Protein AF-A0A967M391-F1 (afdb_monomer_lite)

Structure (mmCIF, N/CA/C/O backbone):
data_AF-A0A967M391-F1
#
_entry.id   AF-A0A967M391-F1
#
loop_
_atom_site.group_PDB
_atom_site.id
_atom_site.type_symbol
_atom_site.label_atom_id
_atom_site.label_alt_id
_atom_site.label_comp_id
_atom_site.label_asym_id
_atom_site.label_entity_id
_atom_site.label_seq_id
_atom_site.pdbx_PDB_ins_code
_atom_site.Cartn_x
_atom_site.Cartn_y
_atom_site.Cartn_z
_atom_site.occupancy
_atom_site.B_iso_or_equiv
_atom_site.auth_seq_id
_atom_site.auth_comp_id
_atom_site.auth_asym_id
_atom_site.auth_atom_id
_atom_site.pdbx_PDB_model_num
ATOM 1 N N . VAL A 1 1 ? 3.390 -13.166 8.287 1.00 61.00 1 VAL A N 1
ATOM 2 C CA . VAL A 1 1 ? 2.526 -12.352 9.178 1.00 61.00 1 VAL A CA 1
ATOM 3 C C . VAL A 1 1 ? 2.026 -11.131 8.422 1.00 61.00 1 VAL A C 1
ATOM 5 O O . VAL A 1 1 ? 0.825 -11.014 8.266 1.00 61.00 1 VAL A O 1
ATOM 8 N N . SER A 1 2 ? 2.919 -10.347 7.809 1.00 76.69 2 SER A N 1
ATOM 9 C CA . SER A 1 2 ? 2.554 -9.120 7.080 1.00 76.69 2 SER A CA 1
ATOM 10 C C . SER A 1 2 ? 1.650 -9.289 5.857 1.00 76.69 2 SER A C 1
ATOM 12 O O . SER A 1 2 ? 0.807 -8.436 5.628 1.00 76.69 2 SER A O 1
ATOM 14 N N . GLU A 1 3 ? 1.741 -10.388 5.104 1.00 82.25 3 GLU A N 1
ATOM 15 C CA . GLU A 1 3 ? 0.783 -10.650 4.012 1.00 82.25 3 GLU A CA 1
ATOM 16 C C . GLU A 1 3 ? -0.639 -10.893 4.518 1.00 82.25 3 GLU A C 1
ATOM 18 O O . GLU A 1 3 ? -1.587 -10.342 3.972 1.00 82.25 3 GLU A O 1
ATOM 23 N N . GLU A 1 4 ? -0.792 -11.672 5.590 1.00 87.50 4 GLU A N 1
ATOM 24 C CA . GLU A 1 4 ? -2.104 -11.933 6.185 1.00 87.50 4 GLU A CA 1
ATOM 25 C C . GLU A 1 4 ? -2.682 -10.651 6.801 1.00 87.50 4 GLU A C 1
ATOM 27 O O . GLU A 1 4 ? -3.863 -10.369 6.637 1.00 87.50 4 GLU A O 1
ATOM 32 N N . GLU A 1 5 ? -1.843 -9.829 7.438 1.00 8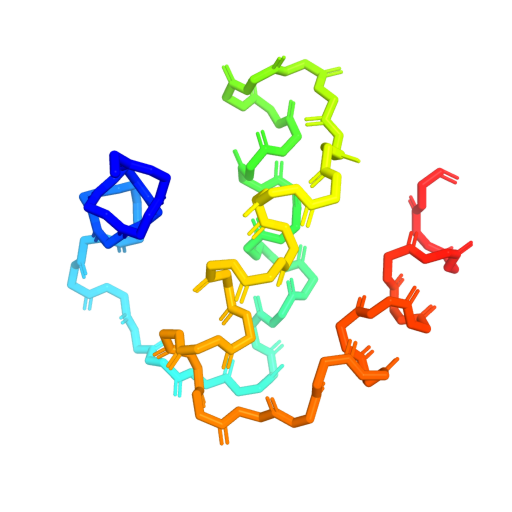9.75 5 GLU A N 1
ATOM 33 C CA . GLU A 1 5 ? -2.222 -8.509 7.957 1.00 89.75 5 GLU A CA 1
ATOM 34 C C . GLU A 1 5 ? -2.754 -7.594 6.845 1.00 89.75 5 GLU A C 1
ATOM 36 O O . GLU A 1 5 ? -3.846 -7.041 6.975 1.00 89.75 5 GLU A O 1
ATOM 41 N N . ILE A 1 6 ? -2.032 -7.489 5.724 1.00 92.12 6 ILE A N 1
ATOM 42 C CA . ILE A 1 6 ? -2.455 -6.690 4.568 1.00 92.12 6 ILE A CA 1
ATOM 43 C C . ILE A 1 6 ? -3.712 -7.271 3.917 1.00 92.12 6 ILE A C 1
ATOM 45 O O . ILE A 1 6 ? -4.639 -6.524 3.607 1.00 92.12 6 ILE A O 1
ATOM 49 N N . ARG A 1 7 ? -3.807 -8.594 3.769 1.00 90.94 7 ARG A N 1
ATOM 50 C CA . ARG A 1 7 ? -4.993 -9.256 3.216 1.00 90.94 7 ARG A CA 1
ATOM 51 C C . ARG A 1 7 ? -6.235 -9.009 4.069 1.00 90.94 7 ARG A C 1
ATOM 53 O O . ARG A 1 7 ? -7.290 -8.672 3.529 1.00 90.94 7 ARG A O 1
ATOM 60 N N . VAL A 1 8 ? -6.109 -9.127 5.391 1.00 92.44 8 VAL A N 1
ATOM 61 C CA . VAL A 1 8 ? -7.185 -8.830 6.348 1.00 92.44 8 VAL A CA 1
ATOM 62 C C . VAL A 1 8 ? -7.550 -7.346 6.305 1.00 92.44 8 VAL A C 1
ATOM 64 O O . VAL A 1 8 ? -8.735 -7.019 6.246 1.00 92.44 8 VAL A O 1
ATOM 67 N N . LEU A 1 9 ? -6.559 -6.451 6.267 1.00 93.00 9 LEU A N 1
ATOM 68 C CA . LEU A 1 9 ? -6.772 -5.003 6.212 1.00 93.00 9 LEU A CA 1
ATOM 69 C C . LEU A 1 9 ? -7.506 -4.571 4.936 1.00 93.00 9 LEU A C 1
ATOM 71 O O . LEU A 1 9 ? -8.418 -3.739 4.977 1.00 93.00 9 LEU A O 1
ATOM 75 N N . LEU A 1 10 ? -7.129 -5.145 3.794 1.00 91.75 10 LEU A N 1
ATOM 76 C CA . LEU A 1 10 ? -7.755 -4.880 2.505 1.00 91.75 10 LEU A CA 1
ATOM 77 C C . LEU A 1 10 ? -9.140 -5.534 2.396 1.00 91.7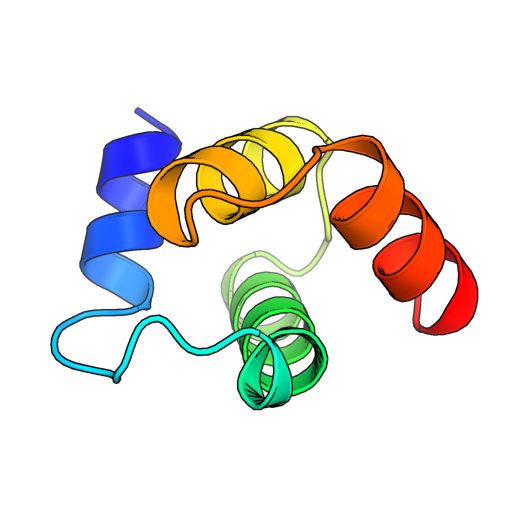5 10 LEU A C 1
ATOM 79 O O . LEU A 1 10 ? -10.017 -4.994 1.713 1.00 91.75 10 LEU A O 1
ATOM 83 N N . GLY A 1 11 ? -9.367 -6.659 3.080 1.00 92.38 11 GLY A N 1
ATOM 84 C CA . GLY A 1 11 ? -10.646 -7.365 3.120 1.00 92.38 11 GLY A CA 1
ATOM 85 C C . GLY A 1 11 ? -11.136 -7.722 1.716 1.00 92.38 11 GLY A C 1
ATOM 86 O O . GLY A 1 11 ? -10.356 -8.168 0.879 1.00 92.38 11 GLY A O 1
ATOM 87 N N . ASN A 1 12 ? -12.406 -7.443 1.415 1.00 90.75 12 ASN A N 1
ATOM 88 C CA . ASN A 1 12 ? -13.021 -7.733 0.110 1.00 90.75 12 ASN A CA 1
ATOM 89 C C . ASN A 1 12 ? -12.858 -6.613 -0.938 1.00 90.75 12 ASN A C 1
ATOM 91 O O . ASN A 1 12 ? -13.538 -6.636 -1.964 1.00 90.75 12 ASN A O 1
ATOM 95 N N . ARG A 1 13 ? -12.009 -5.601 -0.693 1.00 92.50 13 ARG A N 1
ATOM 96 C CA . ARG A 1 13 ? -11.776 -4.522 -1.671 1.00 92.50 13 ARG A CA 1
ATOM 97 C C . ARG A 1 13 ? -11.197 -5.085 -2.983 1.00 92.50 13 ARG A C 1
ATOM 99 O O . ARG A 1 13 ? -10.439 -6.051 -2.947 1.00 92.50 13 ARG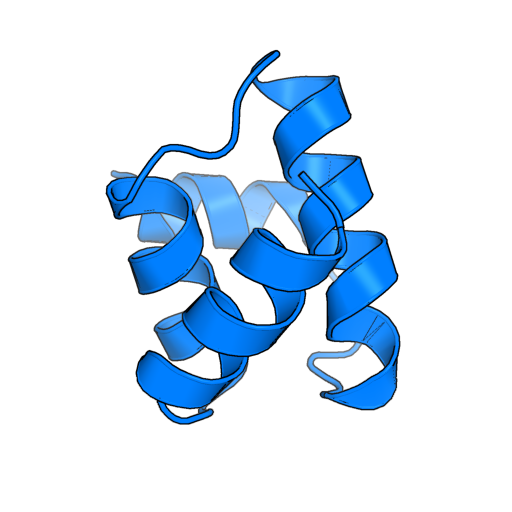 A O 1
ATOM 106 N N . PRO A 1 14 ? -11.503 -4.515 -4.152 1.00 91.94 14 PRO A N 1
ATOM 107 C CA . PRO A 1 14 ? -10.936 -5.015 -5.400 1.00 91.94 14 PRO A CA 1
ATOM 108 C C . PRO A 1 14 ? -9.413 -4.805 -5.426 1.00 91.94 14 PRO A C 1
ATOM 110 O O . PRO A 1 14 ? -8.923 -3.750 -5.033 1.00 91.94 14 PRO A O 1
ATOM 113 N N . ARG A 1 15 ? -8.653 -5.809 -5.880 1.00 91.81 15 ARG A N 1
ATOM 114 C CA . ARG A 1 15 ? -7.186 -5.732 -6.002 1.00 91.81 15 ARG A CA 1
ATOM 115 C C . ARG A 1 15 ? -6.814 -5.057 -7.313 1.00 91.81 15 ARG A C 1
ATOM 117 O O . ARG A 1 15 ? -6.461 -5.700 -8.293 1.00 91.81 15 ARG A O 1
ATOM 124 N N . GLN A 1 16 ? -7.034 -3.749 -7.345 1.00 90.75 16 GLN A N 1
ATOM 125 C CA . GLN A 1 16 ? -6.820 -2.912 -8.517 1.00 90.75 16 GLN A CA 1
ATOM 126 C C . GLN A 1 16 ? -5.661 -1.960 -8.270 1.00 90.75 16 GLN A C 1
ATOM 128 O O . GLN A 1 16 ? -5.580 -1.321 -7.223 1.00 90.75 16 GLN A O 1
ATOM 133 N N . ARG A 1 17 ? -4.802 -1.834 -9.278 1.00 88.38 17 ARG A N 1
ATOM 134 C CA . ARG A 1 17 ? -3.660 -0.919 -9.279 1.00 88.38 17 ARG A CA 1
ATOM 135 C C . ARG A 1 17 ? -4.076 0.541 -9.070 1.00 88.38 17 ARG A C 1
ATOM 137 O O . ARG A 1 17 ? -3.389 1.270 -8.367 1.00 88.38 17 ARG A O 1
ATOM 144 N N . ASP A 1 18 ? -5.232 0.940 -9.595 1.00 90.50 18 ASP A N 1
ATOM 145 C CA . ASP A 1 18 ? -5.761 2.304 -9.442 1.00 90.50 18 ASP A CA 1
ATOM 146 C C . ASP A 1 18 ? -6.071 2.668 -7.977 1.00 90.50 18 ASP A C 1
ATOM 148 O O . ASP A 1 18 ? -6.138 3.844 -7.631 1.00 90.50 18 ASP A O 1
ATOM 152 N N . LEU A 1 19 ? -6.216 1.670 -7.096 1.00 92.19 19 LEU A N 1
ATOM 153 C CA . LEU A 1 19 ? -6.445 1.850 -5.659 1.00 92.19 19 LEU A CA 1
ATOM 154 C C . LEU A 1 19 ? -5.155 1.822 -4.832 1.00 92.19 19 LEU A C 1
ATOM 156 O O . LEU A 1 19 ? -5.218 1.858 -3.605 1.00 92.19 19 LEU A O 1
ATOM 160 N N . LEU A 1 20 ? -3.981 1.763 -5.467 1.00 92.31 20 LEU A N 1
ATOM 161 C CA . LEU A 1 20 ? -2.700 1.669 -4.769 1.00 92.31 20 LEU A CA 1
ATOM 162 C C . LEU A 1 20 ? -2.509 2.808 -3.758 1.00 92.31 20 LEU A C 1
ATOM 164 O O . LEU A 1 20 ? -2.136 2.550 -2.619 1.00 92.31 20 LEU A O 1
ATOM 168 N N . ILE A 1 21 ? -2.830 4.044 -4.144 1.00 92.94 21 ILE A N 1
ATOM 169 C CA . ILE A 1 21 ? -2.722 5.219 -3.264 1.00 92.94 21 ILE A CA 1
ATOM 170 C C . ILE A 1 21 ? -3.669 5.095 -2.060 1.00 92.94 21 ILE A C 1
ATOM 172 O O . ILE A 1 21 ? -3.259 5.333 -0.927 1.00 92.94 21 ILE A O 1
ATOM 176 N N . GLU A 1 22 ? -4.903 4.638 -2.280 1.00 94.12 22 GLU A N 1
ATOM 177 C CA . GLU A 1 22 ? -5.879 4.397 -1.208 1.00 94.12 22 GLU A CA 1
ATOM 178 C C . GLU A 1 22 ? -5.394 3.319 -0.231 1.00 94.12 22 GLU A C 1
ATOM 180 O O . GLU A 1 22 ? -5.563 3.436 0.982 1.00 94.12 22 GLU A O 1
ATOM 185 N N . PHE A 1 23 ? -4.754 2.265 -0.741 1.00 93.94 23 PHE A N 1
ATOM 186 C CA . PHE A 1 23 ? -4.186 1.215 0.098 1.00 93.94 23 PHE A CA 1
ATOM 187 C C . PHE A 1 23 ? -2.962 1.688 0.877 1.00 93.94 23 PHE A C 1
ATOM 189 O O . PHE A 1 23 ? -2.818 1.318 2.040 1.00 93.94 23 PHE A O 1
ATOM 196 N N . LEU A 1 24 ? -2.115 2.532 0.287 1.00 93.19 24 LEU A N 1
ATOM 197 C CA . LEU A 1 24 ? -0.998 3.152 0.998 1.00 93.19 24 LEU A CA 1
ATOM 198 C C . LEU A 1 24 ? -1.502 4.035 2.144 1.00 93.19 24 LEU A C 1
ATOM 200 O O . LEU A 1 24 ? -1.052 3.856 3.275 1.00 93.19 24 LEU A O 1
ATOM 204 N N . HIS A 1 25 ? -2.490 4.899 1.896 1.00 92.94 25 HIS A N 1
ATOM 205 C CA . HIS A 1 25 ? -3.111 5.697 2.954 1.00 92.94 25 HIS A CA 1
ATOM 206 C C . HIS A 1 25 ? -3.726 4.820 4.044 1.00 92.94 25 HIS A C 1
ATOM 208 O O . HIS A 1 25 ? -3.437 5.016 5.218 1.00 92.94 25 HIS A O 1
ATOM 214 N N . LEU A 1 26 ? -4.479 3.782 3.674 1.00 93.31 26 LEU A N 1
ATOM 215 C CA . LEU A 1 26 ? -5.083 2.864 4.638 1.00 93.31 26 LEU A CA 1
ATOM 216 C C . LEU A 1 26 ? -4.041 2.172 5.536 1.00 93.31 26 LEU A C 1
ATOM 218 O O . LEU A 1 26 ? -4.249 2.037 6.744 1.00 93.31 26 LEU A O 1
ATOM 222 N N . ILE A 1 27 ? -2.930 1.711 4.956 1.00 92.31 27 ILE A N 1
ATOM 223 C CA . ILE A 1 27 ? -1.834 1.080 5.702 1.00 92.31 27 ILE A CA 1
ATOM 224 C C . ILE A 1 27 ? -1.177 2.106 6.627 1.00 92.31 27 ILE A C 1
ATOM 226 O O . ILE A 1 27 ? -0.957 1.812 7.801 1.00 92.31 27 ILE A O 1
ATOM 230 N N . GLN A 1 28 ? -0.890 3.308 6.130 1.00 91.50 28 GLN A N 1
ATOM 231 C CA . GLN A 1 28 ? -0.288 4.372 6.928 1.00 91.50 28 GLN A CA 1
ATOM 232 C C . GLN A 1 28 ? -1.196 4.805 8.084 1.00 91.50 28 GLN A C 1
ATOM 234 O O . GLN A 1 28 ? -0.710 4.941 9.202 1.00 91.50 28 GLN A O 1
ATOM 239 N N . ASP A 1 29 ? -2.500 4.935 7.859 1.00 92.75 29 ASP A N 1
ATOM 240 C CA . ASP A 1 29 ? -3.477 5.289 8.892 1.00 92.75 29 ASP A CA 1
ATOM 241 C C . ASP A 1 29 ? -3.603 4.197 9.964 1.00 92.75 29 ASP A C 1
ATOM 243 O O . ASP A 1 29 ? -3.806 4.487 11.142 1.00 92.75 29 ASP A O 1
ATOM 247 N N . THR A 1 30 ? -3.454 2.929 9.571 1.00 92.56 30 THR A N 1
ATOM 248 C CA . THR A 1 30 ? -3.578 1.782 10.483 1.00 92.56 30 THR A CA 1
ATOM 249 C C . THR A 1 30 ? -2.316 1.565 11.318 1.00 92.56 30 THR A C 1
ATOM 251 O O . THR A 1 30 ? -2.404 1.297 12.516 1.00 92.56 30 THR A O 1
ATOM 254 N N . TYR A 1 31 ? -1.137 1.662 10.698 1.00 90.75 31 TYR A N 1
ATOM 255 C CA . TYR A 1 31 ? 0.146 1.334 11.333 1.00 90.75 31 TYR A CA 1
ATOM 256 C C . TYR A 1 31 ? 0.977 2.562 11.726 1.00 90.75 31 TYR A C 1
ATOM 258 O O . TYR A 1 31 ? 2.034 2.416 12.336 1.00 90.75 31 TYR A O 1
ATOM 266 N N . GLY A 1 32 ? 0.541 3.768 11.362 1.00 89.88 32 GLY A N 1
ATOM 267 C CA . GLY A 1 32 ? 1.256 5.030 11.576 1.00 89.88 32 GLY A CA 1
ATOM 268 C C . GLY A 1 32 ? 2.477 5.237 10.672 1.00 89.88 32 GLY A C 1
ATOM 269 O O . GLY A 1 32 ? 3.059 6.319 10.686 1.00 89.88 32 GLY A O 1
ATOM 270 N N . GLN A 1 33 ? 2.885 4.223 9.899 1.00 88.69 33 GLN A N 1
ATOM 271 C CA . GLN A 1 33 ? 4.035 4.277 8.997 1.00 88.69 33 GLN A CA 1
ATOM 272 C C . GLN A 1 33 ? 3.973 3.220 7.884 1.00 88.69 33 GLN A C 1
ATOM 274 O O . GLN A 1 33 ? 3.444 2.116 8.054 1.00 88.69 33 GLN A O 1
ATOM 279 N N . LEU A 1 34 ? 4.600 3.539 6.752 1.00 88.94 34 LEU A N 1
ATOM 280 C CA . LEU A 1 34 ? 4.785 2.629 5.623 1.00 88.94 34 LEU A CA 1
ATOM 281 C C . LEU A 1 34 ? 6.119 1.888 5.745 1.00 88.94 34 LEU A C 1
ATOM 283 O O . LEU A 1 34 ? 7.143 2.296 5.204 1.00 88.94 34 LEU A O 1
ATOM 287 N N . GLU A 1 35 ? 6.118 0.773 6.471 1.00 90.50 35 GLU A N 1
ATOM 288 C CA . GLU A 1 35 ? 7.292 -0.097 6.527 1.00 90.50 35 GLU A CA 1
ATOM 289 C C . GLU A 1 35 ? 7.473 -0.902 5.234 1.00 90.50 35 GLU A C 1
ATOM 291 O O . GLU A 1 35 ? 6.508 -1.343 4.606 1.00 90.50 35 GLU A O 1
ATOM 296 N N . ALA A 1 36 ? 8.727 -1.214 4.892 1.00 91.06 36 ALA A N 1
ATOM 297 C CA . ALA A 1 36 ? 9.071 -2.021 3.720 1.00 91.06 36 ALA A CA 1
ATOM 298 C C . ALA A 1 36 ? 8.346 -3.382 3.677 1.00 91.06 36 ALA A C 1
ATOM 300 O O . ALA A 1 36 ? 8.000 -3.854 2.595 1.00 91.06 36 ALA A O 1
ATOM 301 N N . ARG A 1 37 ? 8.066 -3.989 4.842 1.00 92.88 37 ARG A N 1
ATOM 302 C CA . ARG A 1 37 ? 7.301 -5.244 4.942 1.00 92.88 37 ARG A CA 1
ATOM 303 C C . ARG A 1 37 ? 5.849 -5.097 4.474 1.00 92.88 37 ARG A C 1
ATOM 305 O O . ARG A 1 37 ? 5.323 -6.025 3.867 1.00 92.88 37 ARG A O 1
ATOM 312 N N . HIS A 1 38 ? 5.218 -3.946 4.723 1.00 92.25 38 HIS A N 1
ATOM 313 C CA . HIS A 1 38 ? 3.843 -3.673 4.300 1.00 92.25 38 HIS A CA 1
ATOM 314 C C . HIS A 1 38 ? 3.786 -3.420 2.793 1.00 92.25 38 HIS A C 1
ATOM 316 O O . HIS A 1 38 ? 2.908 -3.946 2.120 1.00 92.25 38 HIS A O 1
ATOM 322 N N . LEU A 1 39 ? 4.765 -2.689 2.251 1.00 92.62 39 LEU A N 1
ATOM 323 C CA . LEU A 1 39 ? 4.876 -2.431 0.811 1.00 92.62 39 LEU A CA 1
ATOM 324 C C . LEU A 1 39 ? 5.131 -3.721 0.018 1.00 92.62 39 LEU A C 1
ATOM 326 O O . LEU A 1 39 ? 4.522 -3.936 -1.026 1.00 92.62 39 LEU A O 1
ATOM 330 N N . HIS A 1 40 ? 5.981 -4.611 0.539 1.00 94.56 40 HIS A N 1
ATOM 331 C CA . HIS A 1 40 ? 6.204 -5.930 -0.055 1.00 94.56 40 HIS A CA 1
ATOM 332 C C . HIS A 1 40 ? 4.924 -6.779 -0.066 1.00 94.56 40 HIS A C 1
ATOM 334 O O . HIS A 1 40 ? 4.549 -7.315 -1.106 1.00 94.56 40 HIS A O 1
ATOM 340 N N . ALA A 1 41 ? 4.228 -6.850 1.072 1.00 94.19 41 ALA A N 1
ATOM 341 C CA . ALA A 1 41 ? 2.968 -7.579 1.191 1.00 94.19 41 ALA A CA 1
ATOM 342 C C . ALA A 1 41 ? 1.868 -7.007 0.279 1.00 94.19 41 ALA A C 1
ATOM 344 O O . ALA A 1 41 ? 1.116 -7.766 -0.327 1.00 94.19 41 ALA A O 1
ATOM 345 N N . LEU A 1 42 ? 1.797 -5.680 0.133 1.00 93.94 42 LEU A N 1
ATOM 346 C CA . LEU A 1 42 ? 0.854 -5.022 -0.768 1.00 93.94 42 LEU A CA 1
ATOM 347 C C . LEU A 1 42 ? 1.148 -5.340 -2.239 1.00 93.94 42 LEU A C 1
ATOM 349 O O . LEU A 1 42 ? 0.222 -5.633 -2.988 1.00 93.94 42 LEU A O 1
ATOM 353 N N . ALA A 1 43 ? 2.419 -5.328 -2.648 1.00 94.56 43 ALA A N 1
ATOM 354 C CA . ALA A 1 43 ? 2.814 -5.695 -4.009 1.00 94.56 43 ALA A CA 1
ATOM 355 C C . ALA A 1 43 ? 2.407 -7.138 -4.349 1.00 94.56 43 ALA A C 1
ATOM 357 O O . ALA A 1 43 ? 1.851 -7.383 -5.418 1.00 94.56 43 ALA A O 1
ATOM 358 N N . ALA A 1 44 ? 2.625 -8.068 -3.413 1.00 93.25 44 ALA A N 1
ATOM 359 C CA . ALA A 1 44 ? 2.235 -9.467 -3.567 1.00 93.25 44 ALA A CA 1
ATOM 360 C C . ALA A 1 44 ? 0.708 -9.646 -3.658 1.00 93.25 44 ALA A C 1
ATOM 362 O O . ALA A 1 44 ? 0.225 -10.411 -4.486 1.00 93.25 44 ALA A O 1
ATOM 363 N N . GLU A 1 45 ? -0.063 -8.925 -2.840 1.00 93.25 45 GLU A N 1
ATOM 364 C CA . GLU A 1 45 ? -1.529 -9.032 -2.815 1.00 93.25 45 GLU A CA 1
ATOM 365 C C . GLU A 1 45 ? -2.207 -8.361 -4.028 1.00 93.25 45 GLU A C 1
ATOM 367 O O . GLU A 1 45 ? -3.306 -8.759 -4.416 1.00 93.25 45 GLU A O 1
ATOM 372 N N . LEU A 1 46 ? -1.570 -7.357 -4.637 1.00 91.94 46 LEU A N 1
ATOM 373 C CA . LEU A 1 46 ? -2.040 -6.705 -5.866 1.00 91.94 46 LEU A CA 1
ATOM 374 C C . LEU A 1 46 ? -1.501 -7.353 -7.151 1.00 91.94 46 LEU A C 1
ATOM 376 O O . LEU A 1 46 ? -1.939 -6.963 -8.231 1.00 91.94 46 LEU A O 1
ATOM 380 N N . ASP A 1 47 ? -0.575 -8.310 -7.036 1.00 92.94 47 ASP A N 1
ATOM 381 C CA . ASP A 1 47 ? 0.148 -8.936 -8.152 1.00 92.94 47 ASP A CA 1
ATOM 382 C C . ASP A 1 47 ? 0.809 -7.904 -9.092 1.00 92.94 47 ASP A C 1
ATOM 384 O O . ASP A 1 47 ? 0.687 -7.953 -10.317 1.00 92.94 47 ASP A O 1
ATOM 388 N N . ILE A 1 48 ? 1.500 -6.918 -8.503 1.00 93.50 48 ILE A N 1
ATOM 389 C CA . ILE A 1 48 ? 2.234 -5.870 -9.232 1.00 93.50 48 ILE A CA 1
ATOM 390 C C . ILE A 1 48 ? 3.712 -5.819 -8.820 1.00 93.50 48 ILE A C 1
ATOM 392 O O . ILE A 1 48 ? 4.076 -6.281 -7.734 1.00 93.50 48 ILE A O 1
ATOM 396 N N . PRO A 1 49 ? 4.600 -5.239 -9.651 1.00 94.94 49 PRO A N 1
ATOM 397 C CA . PRO A 1 49 ? 6.013 -5.126 -9.313 1.00 94.94 49 PRO A CA 1
ATOM 398 C C . PRO A 1 49 ? 6.238 -4.342 -8.018 1.00 94.94 49 PRO A C 1
ATOM 400 O O . PRO A 1 49 ? 5.717 -3.243 -7.836 1.00 94.94 49 PRO A O 1
ATOM 403 N N . GLN A 1 50 ? 7.111 -4.855 -7.149 1.00 93.12 50 GLN A N 1
ATOM 404 C CA . GLN A 1 50 ? 7.459 -4.185 -5.893 1.00 93.12 50 GLN A CA 1
ATOM 405 C C . GLN A 1 50 ? 8.024 -2.771 -6.126 1.00 93.12 50 GLN A C 1
ATOM 407 O O . GLN A 1 50 ? 7.762 -1.866 -5.339 1.00 93.12 50 GLN A O 1
ATOM 412 N N . ALA A 1 51 ? 8.759 -2.576 -7.228 1.00 94.06 51 ALA A N 1
ATOM 413 C CA . ALA A 1 51 ? 9.285 -1.275 -7.635 1.00 94.06 51 ALA A CA 1
ATOM 414 C C . ALA A 1 51 ? 8.175 -0.231 -7.820 1.00 94.06 51 ALA A C 1
ATOM 416 O O . ALA A 1 51 ? 8.324 0.891 -7.356 1.00 94.06 51 ALA A O 1
ATOM 417 N N . GLU A 1 52 ? 7.045 -0.616 -8.412 1.00 93.06 52 GLU A N 1
ATOM 418 C CA . GLU A 1 52 ? 5.923 0.292 -8.643 1.00 93.06 52 GLU A CA 1
ATOM 419 C C . GLU A 1 52 ? 5.299 0.759 -7.321 1.00 93.06 52 GLU A C 1
ATOM 421 O O . GLU A 1 52 ? 5.056 1.948 -7.122 1.00 93.06 52 GLU A O 1
ATOM 426 N N . VAL A 1 53 ? 5.118 -0.161 -6.368 1.00 93.56 53 VAL A N 1
ATOM 427 C CA . VAL A 1 53 ? 4.627 0.175 -5.023 1.00 93.56 53 VAL A CA 1
ATOM 428 C C . VAL A 1 53 ? 5.591 1.115 -4.302 1.00 93.56 53 VAL A C 1
ATOM 430 O O . VAL A 1 53 ? 5.148 2.078 -3.679 1.00 93.56 53 VAL A O 1
ATOM 433 N N . TYR A 1 54 ? 6.902 0.868 -4.393 1.00 92.69 54 TYR A N 1
ATOM 434 C CA . TYR A 1 54 ? 7.906 1.744 -3.788 1.00 92.69 54 TYR A CA 1
ATOM 435 C C . TYR A 1 54 ? 7.959 3.126 -4.430 1.00 92.69 54 TYR A C 1
ATOM 437 O O . TYR A 1 54 ? 8.078 4.107 -3.703 1.00 92.69 54 TYR A O 1
ATOM 445 N N . GLU A 1 55 ? 7.873 3.220 -5.756 1.00 92.62 55 GLU A N 1
ATOM 446 C CA . GLU A 1 55 ? 7.859 4.503 -6.459 1.00 92.62 55 GLU A CA 1
ATOM 447 C C . GLU A 1 55 ? 6.668 5.348 -6.009 1.00 92.62 55 GLU A C 1
ATOM 449 O O . GLU A 1 55 ? 6.853 6.490 -5.582 1.00 92.62 55 GLU A O 1
ATOM 454 N N . VAL A 1 56 ? 5.463 4.770 -5.998 1.00 92.44 56 VAL A N 1
ATOM 455 C CA . VAL A 1 56 ? 4.261 5.479 -5.542 1.00 92.44 56 VAL A CA 1
ATOM 456 C C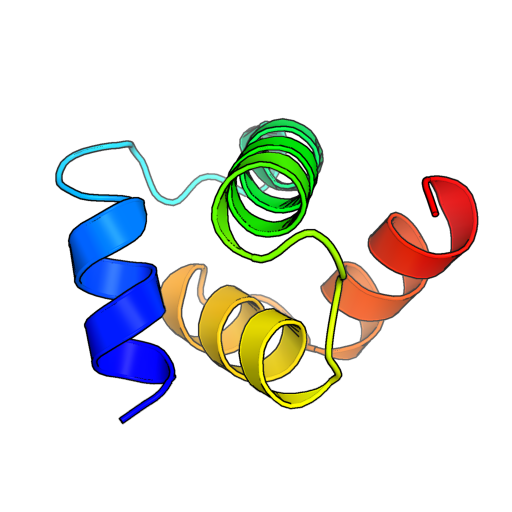 . VAL A 1 56 ? 4.364 5.839 -4.061 1.00 92.44 56 VAL A C 1
ATOM 458 O O . VAL A 1 56 ? 4.094 6.981 -3.701 1.00 92.44 56 VAL A O 1
ATOM 461 N N . ALA A 1 57 ? 4.824 4.923 -3.204 1.00 91.31 57 ALA A N 1
ATOM 462 C CA . ALA A 1 57 ? 5.025 5.214 -1.786 1.00 91.31 57 ALA A CA 1
ATOM 463 C C . ALA A 1 57 ? 6.046 6.340 -1.561 1.00 91.31 57 ALA A C 1
ATOM 465 O O . ALA A 1 57 ? 5.816 7.206 -0.728 1.00 91.31 57 ALA A O 1
ATOM 466 N N . SER A 1 58 ? 7.141 6.381 -2.326 1.00 87.75 58 SER A N 1
ATOM 467 C CA . SER A 1 58 ? 8.157 7.438 -2.214 1.00 87.75 58 SER A CA 1
ATOM 468 C C . SER A 1 58 ? 7.662 8.812 -2.668 1.00 87.75 58 SER A C 1
ATOM 470 O O . SER A 1 58 ? 8.184 9.829 -2.222 1.00 87.75 58 SER A O 1
ATOM 472 N N . PHE A 1 59 ? 6.659 8.843 -3.547 1.00 86.12 59 PHE A N 1
ATOM 473 C CA . PHE A 1 59 ? 6.039 10.076 -4.021 1.00 86.12 59 PHE A CA 1
ATOM 474 C C . PHE A 1 59 ? 4.962 10.608 -3.058 1.00 86.12 59 PHE A C 1
ATOM 476 O O . PHE A 1 59 ? 4.680 11.804 -3.069 1.00 86.12 59 PHE A O 1
ATOM 483 N N . TYR A 1 60 ? 4.365 9.729 -2.242 1.00 74.75 60 TYR A N 1
ATOM 484 C CA . TYR 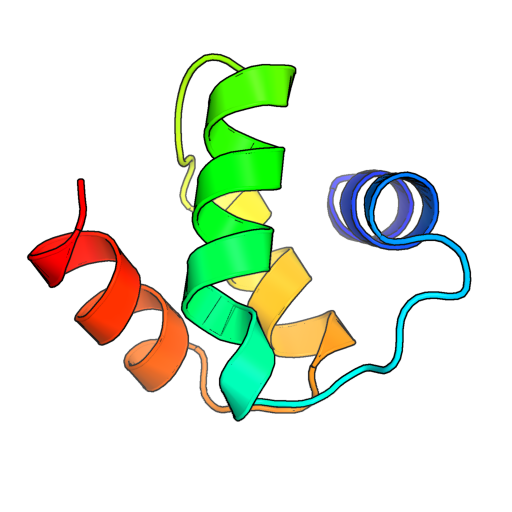A 1 60 ? 3.232 10.038 -1.358 1.00 74.75 60 TYR A CA 1
ATOM 485 C C . TYR A 1 60 ? 3.566 10.112 0.146 1.00 74.75 60 TYR A C 1
ATOM 487 O O . TYR A 1 60 ? 2.738 10.632 0.895 1.00 74.75 60 TYR A O 1
ATOM 495 N N . ALA A 1 61 ? 4.714 9.584 0.591 1.00 62.34 61 ALA A N 1
ATOM 496 C CA . ALA A 1 61 ? 5.133 9.539 2.001 1.00 62.34 61 ALA A CA 1
ATOM 497 C C . ALA A 1 61 ? 5.708 10.860 2.540 1.00 62.34 61 ALA A C 1
ATOM 499 O O . ALA A 1 61 ? 6.366 11.598 1.771 1.00 62.34 61 ALA A O 1
#

Foldseek 3Di:
DLLVVLCVQCDPPDLDPVCLVVSLVSCCVVVVDDDLSNLVSNCVSSVHDSVVSVVVNVVVD

Sequence (61 aa):
VSEEEIRVLLGNRPRQRDLLIEFLHLIQDTYGQLEARHLHALAAELDIPQAEVYEVASFYA

Secondary structure (DSSP, 8-state):
-HHHHHHHHHTTS---GGGHHHHHHHHHHHHSS--HHHHHHHHHHHT--HHHHHHHHHHH-

pLDDT: mean 90.31, std 6.38, range [61.0, 94.94]

Radius of gyration: 10.07 Å; chai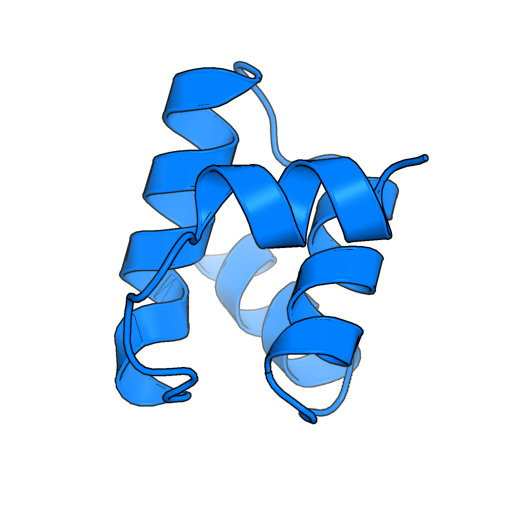ns: 1; bounding box: 22×22×21 Å